Protein AF-A0A652KHB9-F1 (afdb_monomer_lite)

Secondary structure (DSSP, 8-state):
----EEEEEEEEEEES---HHHHHHS---TT-EEEEESBSS--EEEEEEEEEEEETT-----PPP-HHHHHHHHHHHHHHHHHTT--SS---EEEEEEEE-

Foldseek 3Di:
DDKWKKKKWFWWKWDQDDDVVLQVPFCLDPQWHKDFADPPPSRIIIITRDIDIDGPPDDDDDDDDDPVRSVVRQVSNCSSCVSRVNNDDIDIDIDIGIHID

Structure (mmCIF, N/CA/C/O backbone):
data_AF-A0A652KHB9-F1
#
_entry.id   AF-A0A652KHB9-F1
#
loop_
_atom_site.group_PDB
_atom_site.id
_atom_site.type_symbol
_atom_site.label_atom_id
_atom_site.label_alt_id
_atom_site.label_comp_id
_atom_site.label_asym_id
_atom_site.label_entity_id
_atom_site.label_seq_id
_atom_site.pdbx_PDB_ins_code
_atom_site.Cartn_x
_atom_site.Cartn_y
_atom_site.Cartn_z
_atom_site.occupancy
_atom_site.B_iso_or_equiv
_atom_site.auth_seq_id
_atom_site.auth_comp_id
_atom_site.auth_asym_id
_atom_site.auth_atom_id
_atom_site.pdbx_PDB_model_num
ATOM 1 N N . MET A 1 1 ? 0.028 -8.611 -29.819 1.00 46.56 1 MET A N 1
ATOM 2 C CA . MET A 1 1 ? -0.079 -7.858 -28.554 1.00 46.56 1 MET A CA 1
ATOM 3 C C . MET A 1 1 ? 0.886 -8.520 -27.588 1.00 46.56 1 MET A C 1
ATOM 5 O O . MET A 1 1 ? 0.842 -9.739 -27.489 1.00 46.56 1 MET A O 1
ATOM 9 N N . GLY A 1 2 ? 1.864 -7.783 -27.062 1.00 53.50 2 GLY A N 1
ATOM 10 C CA . GLY A 1 2 ? 2.928 -8.345 -26.226 1.00 53.50 2 GLY A CA 1
ATOM 11 C C . GLY A 1 2 ? 2.561 -8.234 -24.753 1.00 53.50 2 GLY A C 1
ATOM 12 O O . GLY A 1 2 ? 2.111 -7.172 -24.343 1.00 53.50 2 GLY A O 1
ATOM 13 N N . ILE A 1 3 ? 2.756 -9.315 -24.001 1.00 56.44 3 ILE A N 1
ATOM 14 C CA . ILE A 1 3 ? 2.538 -9.366 -22.551 1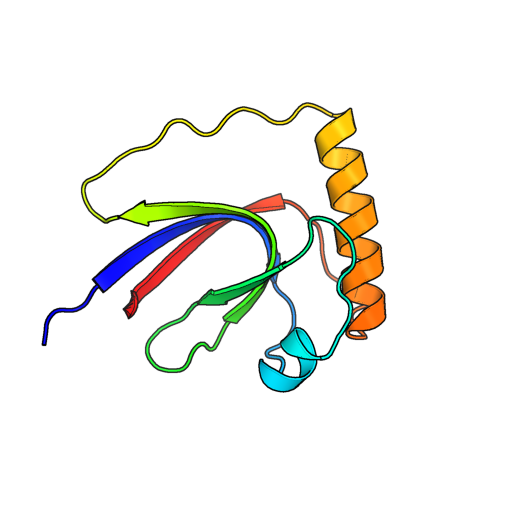.00 56.44 3 ILE A CA 1
ATOM 15 C C . ILE A 1 3 ? 3.621 -8.512 -21.877 1.00 56.44 3 ILE A C 1
ATOM 17 O O . ILE A 1 3 ? 4.821 -8.780 -22.035 1.00 56.44 3 ILE A O 1
ATOM 21 N N . SER A 1 4 ? 3.213 -7.470 -21.162 1.00 61.06 4 SER A N 1
ATOM 22 C CA . SER A 1 4 ? 4.085 -6.600 -20.382 1.00 61.06 4 SER A CA 1
ATOM 23 C C . SER A 1 4 ? 4.281 -7.207 -18.998 1.00 61.06 4 SER A C 1
ATOM 25 O O . SER A 1 4 ? 3.451 -7.083 -18.108 1.00 61.06 4 SER A O 1
ATOM 27 N N . HIS A 1 5 ? 5.443 -7.814 -18.783 1.00 70.44 5 HIS A N 1
ATOM 28 C CA . HIS A 1 5 ? 5.819 -8.316 -17.467 1.00 70.44 5 HIS A CA 1
ATOM 29 C C . HIS A 1 5 ? 6.499 -7.201 -16.677 1.00 70.44 5 HIS A C 1
ATOM 31 O O . HIS A 1 5 ? 7.544 -6.670 -17.079 1.00 70.44 5 HIS A O 1
ATOM 37 N N . SER A 1 6 ? 5.910 -6.823 -15.551 1.00 75.00 6 SER A N 1
ATOM 38 C CA . SER A 1 6 ? 6.496 -5.858 -14.624 1.00 75.00 6 SER A CA 1
ATOM 39 C C . SER A 1 6 ? 6.462 -6.406 -13.210 1.00 75.00 6 SER A C 1
ATOM 41 O O . SER A 1 6 ? 5.644 -7.244 -12.858 1.00 75.00 6 SER A O 1
ATOM 43 N N . THR A 1 7 ? 7.400 -5.969 -12.387 1.00 84.31 7 THR A N 1
ATOM 44 C CA . THR A 1 7 ? 7.420 -6.314 -10.970 1.00 84.31 7 THR A CA 1
ATOM 45 C C . THR A 1 7 ? 7.502 -5.032 -10.175 1.00 84.31 7 THR A C 1
ATOM 47 O O . THR A 1 7 ? 8.318 -4.158 -10.472 1.00 84.31 7 THR A O 1
ATOM 50 N N . TYR A 1 8 ? 6.659 -4.908 -9.165 1.00 86.81 8 TYR A N 1
ATOM 51 C CA . TYR A 1 8 ? 6.687 -3.792 -8.240 1.00 86.81 8 TYR A CA 1
ATOM 52 C C . TYR A 1 8 ? 7.398 -4.236 -6.967 1.00 86.81 8 TYR A C 1
ATOM 54 O O . TYR A 1 8 ? 7.087 -5.287 -6.415 1.00 86.81 8 TYR A O 1
ATOM 62 N N . LEU A 1 9 ? 8.364 -3.447 -6.503 1.00 88.81 9 LEU A N 1
ATOM 63 C CA . LEU A 1 9 ? 8.779 -3.504 -5.106 1.00 88.81 9 LEU A CA 1
ATOM 64 C C . LEU A 1 9 ? 7.983 -2.438 -4.366 1.00 88.81 9 LEU A C 1
ATOM 66 O O . LEU A 1 9 ? 8.112 -1.250 -4.691 1.00 88.81 9 LEU A O 1
ATOM 70 N N . ALA A 1 10 ? 7.163 -2.864 -3.412 1.00 91.06 10 ALA A N 1
ATOM 71 C CA . ALA A 1 10 ? 6.293 -1.971 -2.672 1.00 91.06 10 ALA A CA 1
ATOM 72 C C . ALA A 1 10 ? 6.342 -2.213 -1.161 1.00 91.06 10 ALA A C 1
ATOM 74 O O . ALA A 1 10 ? 6.547 -3.343 -0.730 1.00 91.06 10 ALA A O 1
ATOM 75 N N . TYR A 1 11 ? 6.157 -1.160 -0.367 1.00 92.69 11 TYR A N 1
ATOM 76 C CA . TYR A 1 11 ? 5.920 -1.263 1.072 1.00 92.69 11 TYR A CA 1
ATOM 77 C C . TYR A 1 11 ? 4.435 -1.051 1.340 1.00 92.69 11 TYR A C 1
ATOM 79 O O . TYR A 1 11 ? 3.896 -0.022 0.935 1.00 92.69 11 TYR A O 1
ATOM 87 N N . GLY A 1 12 ? 3.769 -2.021 1.956 1.00 94.44 12 GLY A N 1
ATOM 88 C CA . GLY A 1 12 ? 2.312 -2.029 2.024 1.00 94.44 12 GLY A CA 1
ATOM 89 C C . GLY A 1 12 ? 1.748 -3.319 2.588 1.00 94.44 12 GLY A C 1
ATOM 90 O O . GLY A 1 12 ? 2.449 -4.029 3.297 1.00 94.44 12 GLY A O 1
ATOM 91 N N . PHE A 1 13 ? 0.499 -3.632 2.258 1.00 93.56 13 PHE A N 1
ATOM 92 C CA . PHE A 1 13 ? -0.121 -4.938 2.493 1.00 93.56 13 PHE A CA 1
ATOM 93 C C . PHE A 1 13 ? -1.314 -5.144 1.547 1.00 93.56 13 PHE A C 1
ATOM 95 O O . PHE A 1 13 ? -1.805 -4.199 0.928 1.00 93.56 13 PHE A O 1
ATOM 102 N N . GLN A 1 14 ? -1.777 -6.389 1.427 1.00 92.56 14 GLN A N 1
ATOM 103 C CA . GLN A 1 14 ? -2.948 -6.735 0.621 1.00 92.56 14 GLN A CA 1
ATOM 104 C C . GLN A 1 14 ? -4.248 -6.463 1.388 1.00 92.56 14 GLN A C 1
ATOM 106 O O . GLN A 1 14 ? -4.384 -6.876 2.541 1.00 92.56 14 GLN A O 1
ATOM 111 N N . ILE A 1 15 ? -5.215 -5.833 0.726 1.00 90.62 15 ILE A N 1
ATOM 112 C CA . ILE A 1 15 ? -6.597 -5.701 1.198 1.00 90.62 15 ILE A CA 1
ATOM 113 C C . ILE A 1 15 ? -7.519 -6.650 0.420 1.00 90.62 15 ILE A C 1
ATOM 115 O O . ILE A 1 15 ? -7.130 -7.140 -0.646 1.00 90.62 15 ILE A O 1
ATOM 119 N N . PRO A 1 16 ? -8.727 -6.952 0.938 1.00 88.94 16 PRO A N 1
ATOM 120 C CA . PRO A 1 16 ? -9.754 -7.606 0.138 1.00 88.94 16 PRO A CA 1
ATOM 121 C C . PRO A 1 16 ? -9.938 -6.883 -1.194 1.00 88.94 16 PRO A C 1
ATOM 123 O O . PRO A 1 16 ? -9.764 -5.663 -1.260 1.00 88.94 16 PRO A O 1
ATOM 126 N N . ASP A 1 17 ? -10.284 -7.636 -2.235 1.00 83.81 17 ASP A N 1
ATOM 127 C CA . ASP A 1 17 ? -10.542 -7.042 -3.538 1.00 83.81 17 ASP A CA 1
ATOM 128 C C . ASP A 1 17 ? -11.612 -5.950 -3.405 1.00 83.81 17 ASP A C 1
ATOM 130 O O . ASP A 1 17 ? -12.719 -6.191 -2.915 1.00 83.81 17 ASP A O 1
ATOM 134 N N . THR A 1 18 ? -11.202 -4.725 -3.714 1.00 83.19 18 THR A N 1
ATOM 135 C CA . THR A 1 18 ? -11.956 -3.500 -3.474 1.00 83.19 18 THR A CA 1
ATOM 136 C C . THR A 1 18 ? -12.006 -2.757 -4.791 1.00 83.19 18 THR A C 1
ATOM 138 O O . THR A 1 18 ? -10.992 -2.650 -5.479 1.00 83.19 18 THR A O 1
ATOM 141 N N . ASP A 1 19 ? -13.193 -2.260 -5.118 1.00 83.81 19 ASP A N 1
ATOM 142 C CA . ASP A 1 19 ? -13.454 -1.542 -6.356 1.00 83.81 19 ASP A CA 1
ATOM 143 C C . ASP A 1 19 ? -12.483 -0.349 -6.506 1.00 83.81 19 ASP A C 1
ATOM 145 O O . ASP A 1 19 ? -12.380 0.463 -5.574 1.00 83.81 19 ASP A O 1
ATOM 149 N N . PRO A 1 20 ? -11.752 -0.236 -7.632 1.00 83.19 20 PRO A N 1
ATOM 150 C CA . PRO A 1 20 ? -10.819 0.861 -7.863 1.00 83.19 20 PRO A CA 1
ATOM 151 C C . PRO A 1 20 ? -11.498 2.229 -7.790 1.00 83.19 20 PRO A C 1
ATOM 153 O O . PRO A 1 20 ? -10.897 3.154 -7.250 1.00 83.19 20 PRO A O 1
ATOM 156 N N . ASP A 1 21 ? -12.752 2.357 -8.233 1.00 86.25 21 ASP A N 1
ATOM 157 C CA . ASP A 1 21 ? -13.473 3.634 -8.191 1.00 86.25 21 ASP A CA 1
ATOM 158 C C . ASP A 1 21 ? -13.660 4.093 -6.734 1.00 86.25 21 ASP A C 1
ATOM 160 O O . ASP A 1 21 ? -13.489 5.267 -6.404 1.00 86.25 21 ASP A O 1
ATOM 164 N N . VAL A 1 22 ? -13.911 3.151 -5.817 1.00 86.94 22 VAL A N 1
ATOM 165 C CA . VAL A 1 22 ? -14.002 3.437 -4.377 1.00 86.94 22 VAL A CA 1
ATOM 166 C C . VAL A 1 22 ? -12.650 3.880 -3.819 1.00 86.94 22 VAL A C 1
ATOM 168 O O . VAL A 1 22 ? -12.600 4.782 -2.981 1.00 86.94 22 VAL A O 1
ATOM 171 N N . LEU A 1 23 ? -11.549 3.267 -4.258 1.00 87.56 23 LEU A N 1
ATOM 172 C CA . LEU A 1 23 ? -10.201 3.618 -3.800 1.00 87.56 23 LEU A CA 1
ATOM 173 C C . LEU A 1 23 ? -9.736 4.974 -4.335 1.00 87.56 23 LEU A C 1
ATOM 175 O O . LEU A 1 23 ? -9.068 5.702 -3.605 1.00 87.56 23 LEU A O 1
ATOM 179 N N . GLU A 1 24 ? -10.101 5.324 -5.568 1.00 88.06 24 GLU A N 1
ATOM 180 C CA . GLU A 1 24 ? -9.810 6.633 -6.164 1.00 88.06 24 GLU A CA 1
ATOM 181 C C . GLU A 1 24 ? -10.609 7.763 -5.502 1.00 88.06 24 GLU A C 1
ATOM 183 O O . GLU A 1 24 ? -10.088 8.86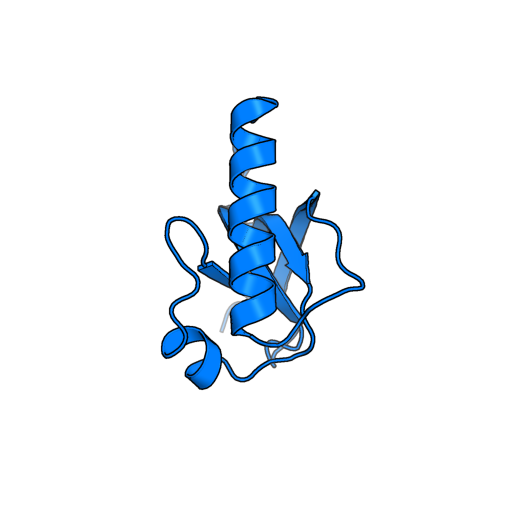8 -5.333 1.00 88.06 24 GLU A O 1
ATOM 188 N N . GLU A 1 25 ? -11.853 7.497 -5.092 1.00 89.12 25 GLU A N 1
ATOM 189 C CA . GLU A 1 25 ? -12.692 8.467 -4.375 1.00 89.12 25 GLU A CA 1
ATOM 190 C C . GLU A 1 25 ? -12.364 8.566 -2.876 1.00 89.12 25 GLU A C 1
ATOM 192 O O . GLU A 1 25 ? -12.684 9.571 -2.229 1.00 89.12 25 GLU A O 1
ATOM 197 N N . THR A 1 26 ? -11.715 7.549 -2.303 1.00 90.06 26 THR A N 1
ATOM 198 C CA . THR A 1 26 ? -11.313 7.549 -0.893 1.00 90.06 26 THR A CA 1
ATOM 199 C C . THR A 1 26 ? -10.026 8.346 -0.705 1.00 90.06 26 THR A C 1
ATOM 201 O O . THR A 1 26 ? -8.988 8.039 -1.283 1.00 90.06 26 THR A O 1
ATOM 204 N N . ASP A 1 27 ? -10.042 9.333 0.193 1.00 90.88 27 ASP A N 1
ATOM 205 C CA . ASP A 1 27 ? -8.803 9.963 0.654 1.00 90.88 27 ASP A CA 1
ATOM 206 C C . ASP A 1 27 ? -7.994 8.952 1.481 1.00 90.88 27 ASP A C 1
ATOM 208 O O . ASP A 1 27 ? -8.245 8.774 2.672 1.00 90.88 27 ASP A O 1
ATOM 212 N N . LEU A 1 28 ? -7.020 8.282 0.864 1.00 90.00 28 LEU A N 1
ATOM 213 C CA . LEU A 1 28 ? -6.116 7.340 1.536 1.00 90.00 28 LEU A CA 1
ATOM 214 C C . LEU A 1 28 ? -5.068 8.043 2.418 1.00 90.00 28 LEU A C 1
ATOM 216 O O . LEU A 1 28 ? -4.370 7.384 3.185 1.00 90.00 28 LEU A O 1
ATOM 220 N N . GLY A 1 29 ? -4.989 9.374 2.371 1.00 87.50 29 GLY A N 1
ATOM 221 C CA . GLY A 1 2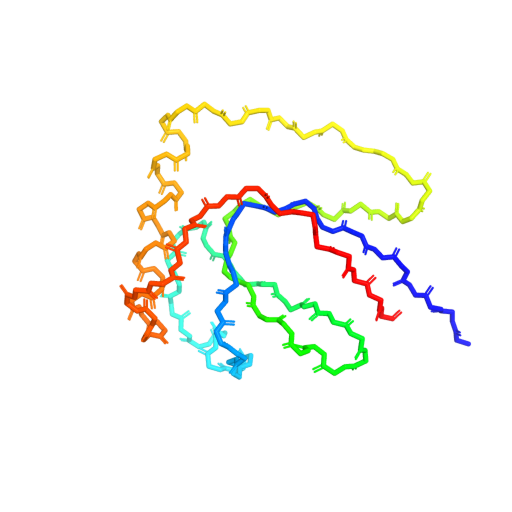9 ? -4.014 10.170 3.102 1.00 87.50 29 GLY A CA 1
ATOM 222 C C . GLY A 1 29 ? -2.732 10.434 2.316 1.00 87.50 29 GLY A C 1
ATOM 223 O O . GLY A 1 29 ? -2.551 10.023 1.171 1.00 87.50 29 GLY A O 1
ATOM 224 N N . THR A 1 30 ? -1.828 11.180 2.946 1.00 82.12 30 THR A N 1
ATOM 225 C CA . THR A 1 30 ? -0.556 11.567 2.332 1.00 82.12 30 THR A CA 1
ATOM 226 C C . THR A 1 30 ? 0.371 10.361 2.229 1.00 82.12 30 THR A C 1
ATOM 228 O O . THR A 1 30 ? 0.515 9.604 3.184 1.00 82.12 30 THR A O 1
ATOM 231 N N . ASP A 1 31 ? 1.027 10.214 1.078 1.00 86.19 31 ASP A N 1
ATOM 232 C CA . ASP A 1 31 ? 2.012 9.163 0.801 1.00 86.19 31 ASP A CA 1
ATOM 233 C C . ASP A 1 31 ? 1.467 7.726 0.806 1.00 86.19 31 ASP A C 1
ATOM 235 O O . ASP A 1 31 ? 2.265 6.794 0.787 1.00 86.19 31 ASP A O 1
ATOM 239 N N . VAL A 1 32 ? 0.143 7.529 0.774 1.00 92.38 32 VAL A N 1
ATOM 240 C CA . VAL A 1 32 ? -0.490 6.221 0.545 1.00 92.38 32 VAL A CA 1
ATOM 241 C C . VAL A 1 32 ? -1.167 6.223 -0.820 1.00 92.38 32 VAL A C 1
ATOM 243 O O . VAL A 1 32 ? -1.912 7.134 -1.166 1.00 92.38 32 VAL A O 1
ATOM 246 N N . GLY A 1 33 ? -0.910 5.184 -1.601 1.00 92.50 33 GLY A N 1
ATOM 247 C CA . GLY A 1 33 ? -1.646 4.869 -2.816 1.00 92.50 33 GLY A CA 1
ATOM 248 C C . GLY A 1 33 ? -2.119 3.424 -2.795 1.00 92.50 33 GLY A C 1
ATOM 249 O O . GLY A 1 33 ? -1.915 2.692 -1.823 1.00 92.50 33 GLY A O 1
ATOM 250 N N . PHE A 1 34 ? -2.714 2.998 -3.900 1.00 91.56 34 PHE A N 1
ATOM 251 C CA . PHE A 1 34 ? -3.089 1.609 -4.103 1.00 91.56 34 PHE A CA 1
ATOM 252 C C . PHE A 1 34 ? -2.422 1.042 -5.358 1.00 91.56 34 PHE A C 1
ATOM 254 O O . PHE A 1 34 ? -2.022 1.767 -6.272 1.00 91.56 34 PHE A O 1
ATOM 261 N N . LEU A 1 35 ? -2.237 -0.272 -5.363 1.00 89.19 35 LEU A N 1
ATOM 262 C CA . LEU A 1 35 ? -1.714 -1.035 -6.485 1.00 89.19 35 LEU A CA 1
ATOM 263 C C . LEU A 1 35 ? -2.663 -2.199 -6.729 1.00 89.19 35 LEU A C 1
ATOM 265 O O . LEU A 1 35 ? -2.914 -2.985 -5.818 1.00 89.19 35 LEU A O 1
ATOM 269 N N . HIS A 1 36 ? -3.112 -2.339 -7.968 1.00 86.88 36 HIS A N 1
ATOM 270 C CA . HIS A 1 36 ? -3.720 -3.574 -8.431 1.00 86.88 36 HIS A CA 1
ATOM 271 C C . HIS A 1 36 ? -2.669 -4.442 -9.114 1.00 86.88 36 HIS A C 1
ATOM 273 O O . HIS A 1 36 ? -1.818 -3.947 -9.857 1.00 86.88 36 HIS A O 1
ATOM 279 N N . ALA A 1 37 ? -2.726 -5.739 -8.850 1.00 80.06 37 ALA A N 1
ATOM 280 C CA . ALA A 1 37 ? -1.924 -6.741 -9.529 1.00 80.06 37 ALA A CA 1
ATOM 281 C C . ALA A 1 37 ? -2.732 -8.029 -9.683 1.00 80.06 37 ALA A C 1
ATOM 283 O O . ALA A 1 37 ? -3.719 -8.252 -8.989 1.00 80.06 37 ALA A O 1
ATOM 284 N N . GLY A 1 38 ? -2.305 -8.899 -10.587 1.00 72.69 38 GLY A N 1
ATOM 285 C CA . GLY A 1 38 ? -2.993 -10.159 -10.843 1.00 72.69 38 GLY A CA 1
ATOM 286 C C . GLY A 1 38 ? -2.803 -10.615 -12.275 1.00 72.69 38 GLY A C 1
ATOM 287 O O . GLY A 1 38 ? -2.077 -9.993 -13.047 1.00 72.69 38 GLY A O 1
ATOM 288 N N . GLY A 1 39 ? -3.430 -11.736 -12.617 1.00 61.12 39 GLY A N 1
ATOM 289 C CA . GLY A 1 39 ? -3.515 -12.178 -14.001 1.00 61.12 39 GLY A CA 1
ATOM 290 C C . GLY A 1 39 ? -4.830 -11.706 -14.601 1.00 61.12 39 GLY A C 1
ATOM 291 O O . GLY A 1 39 ? -5.872 -12.162 -14.158 1.00 61.12 39 GLY A O 1
ATOM 292 N N . TRP A 1 40 ? -4.768 -10.867 -15.637 1.00 58.25 40 TRP A N 1
ATOM 293 C CA . TRP A 1 40 ? -5.899 -10.442 -16.482 1.00 58.25 40 TRP A CA 1
ATOM 294 C C . TRP A 1 40 ? -6.993 -9.568 -15.832 1.00 58.25 40 TRP A C 1
ATOM 296 O O . TRP A 1 40 ? -7.398 -8.614 -16.489 1.00 58.25 40 TRP A O 1
ATOM 306 N N . ASP A 1 41 ? -7.399 -9.805 -14.579 1.00 58.97 41 ASP A N 1
ATOM 307 C CA . ASP A 1 41 ? -8.578 -9.163 -13.956 1.00 58.97 41 ASP A CA 1
ATOM 308 C C . ASP A 1 41 ? -8.270 -8.362 -12.672 1.00 58.97 41 ASP A C 1
ATOM 310 O O . ASP A 1 41 ? -9.176 -7.960 -11.947 1.00 58.97 41 ASP A O 1
ATOM 314 N N . THR A 1 42 ? -6.996 -8.045 -12.396 1.00 66.25 42 THR A N 1
ATOM 315 C CA . THR A 1 42 ? -6.602 -7.204 -11.239 1.00 66.25 42 THR A CA 1
ATOM 316 C C . THR A 1 42 ? -7.050 -7.738 -9.864 1.00 66.25 42 THR A C 1
ATOM 318 O O . THR A 1 42 ? -7.241 -6.964 -8.935 1.00 66.25 42 THR A O 1
ATOM 321 N N . ASP A 1 43 ? -7.128 -9.067 -9.719 1.00 76.75 43 ASP A N 1
ATOM 322 C CA . ASP A 1 43 ? -7.671 -9.804 -8.557 1.00 76.75 43 ASP A CA 1
ATOM 323 C C . ASP A 1 43 ? -7.046 -9.502 -7.180 1.00 76.75 43 ASP A C 1
ATOM 325 O O . ASP A 1 43 ? -7.499 -10.014 -6.151 1.00 76.75 43 ASP A O 1
ATOM 329 N N . MET A 1 44 ? -5.933 -8.773 -7.136 1.00 86.12 44 MET A N 1
ATOM 330 C CA . MET A 1 44 ? -5.249 -8.428 -5.899 1.00 86.12 44 MET A CA 1
ATOM 331 C C . MET A 1 44 ? -5.097 -6.924 -5.777 1.00 86.12 44 MET A C 1
ATOM 333 O O . MET A 1 44 ? -4.477 -6.268 -6.615 1.00 86.12 44 MET A O 1
ATOM 337 N N . THR A 1 45 ? -5.567 -6.416 -4.647 1.00 90.31 45 THR A N 1
ATOM 338 C CA . THR A 1 45 ? -5.538 -4.999 -4.314 1.00 90.31 45 THR A CA 1
ATOM 339 C C . THR A 1 45 ? -4.629 -4.783 -3.112 1.00 90.31 45 THR A C 1
ATOM 341 O O . THR A 1 45 ? -4.740 -5.462 -2.090 1.00 90.31 45 THR A O 1
ATOM 344 N N . PHE A 1 46 ? -3.699 -3.841 -3.229 1.00 91.75 46 PHE A N 1
ATOM 345 C CA . PHE A 1 46 ? -2.716 -3.522 -2.197 1.00 91.75 46 PHE A CA 1
ATOM 346 C C . PHE A 1 46 ? -2.789 -2.045 -1.840 1.00 91.75 46 PHE A C 1
ATOM 348 O O . PHE A 1 46 ? -2.837 -1.206 -2.734 1.00 91.75 46 PHE A O 1
ATOM 355 N N . LEU A 1 47 ? -2.697 -1.723 -0.550 1.00 93.06 47 LEU A N 1
ATOM 356 C CA . LEU A 1 47 ? -2.382 -0.369 -0.091 1.00 93.06 47 LEU A CA 1
ATOM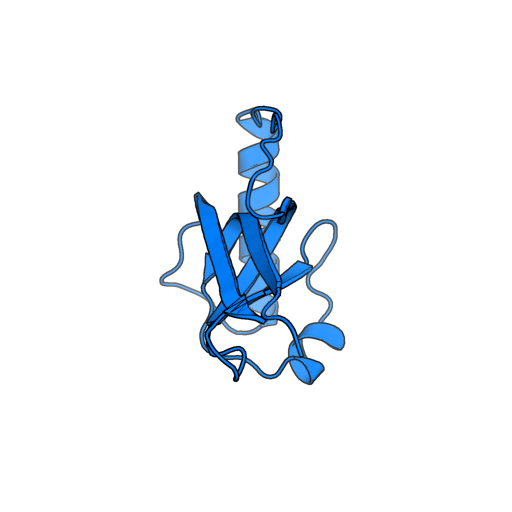 357 C C . LEU A 1 47 ? -0.871 -0.261 0.089 1.00 93.06 47 LEU A C 1
ATOM 359 O O . LEU A 1 47 ? -0.265 -1.130 0.720 1.00 93.06 47 LEU A O 1
ATOM 363 N N . VAL A 1 48 ? -0.255 0.772 -0.484 1.00 94.19 48 VAL A N 1
ATOM 364 C CA . VAL A 1 48 ? 1.206 0.910 -0.559 1.00 94.19 48 VAL A CA 1
ATOM 365 C C . VAL A 1 48 ? 1.656 2.352 -0.337 1.00 94.19 48 VAL A C 1
ATOM 367 O O . VAL A 1 48 ? 1.001 3.280 -0.797 1.00 94.19 48 VAL A O 1
ATOM 370 N N . THR A 1 49 ? 2.803 2.555 0.314 1.00 91.62 49 THR A N 1
ATOM 371 C CA . THR A 1 49 ? 3.397 3.893 0.514 1.00 91.62 49 THR A CA 1
ATOM 372 C C . THR A 1 49 ? 4.592 4.145 -0.396 1.00 91.62 49 THR A C 1
ATOM 374 O O . THR A 1 49 ? 4.665 5.125 -1.136 1.00 91.62 49 THR A O 1
ATOM 377 N N . ALA A 1 50 ? 5.545 3.217 -0.407 1.00 87.06 50 ALA A N 1
ATOM 378 C CA . ALA A 1 50 ? 6.653 3.220 -1.347 1.00 87.06 50 ALA A CA 1
ATOM 379 C C . ALA A 1 50 ? 6.352 2.224 -2.461 1.00 87.06 50 ALA A C 1
ATOM 381 O O . ALA A 1 50 ? 6.176 1.051 -2.173 1.00 87.06 50 ALA A O 1
ATOM 382 N N . CYS A 1 51 ? 6.338 2.653 -3.725 1.00 88.00 51 CYS A N 1
ATOM 383 C CA . CYS A 1 51 ? 6.165 1.750 -4.865 1.00 88.00 51 CYS A CA 1
ATOM 384 C C . CYS A 1 51 ? 7.174 2.061 -5.975 1.00 88.00 51 CYS A C 1
ATOM 386 O O . CYS A 1 51 ? 7.343 3.211 -6.401 1.00 88.00 51 CYS A O 1
ATOM 388 N N . LYS A 1 52 ? 7.883 1.029 -6.447 1.00 87.81 52 LYS A N 1
ATOM 389 C CA . LYS A 1 52 ? 8.820 1.118 -7.572 1.00 87.81 52 LYS A CA 1
ATOM 390 C C . LYS A 1 52 ? 8.573 -0.011 -8.562 1.00 87.81 52 LYS A C 1
ATOM 392 O O . LYS A 1 52 ? 8.838 -1.171 -8.267 1.00 87.81 52 LYS A O 1
ATOM 397 N N . ARG A 1 53 ? 8.162 0.359 -9.776 1.00 86.44 53 ARG A N 1
ATOM 398 C CA . ARG A 1 53 ? 8.099 -0.548 -10.9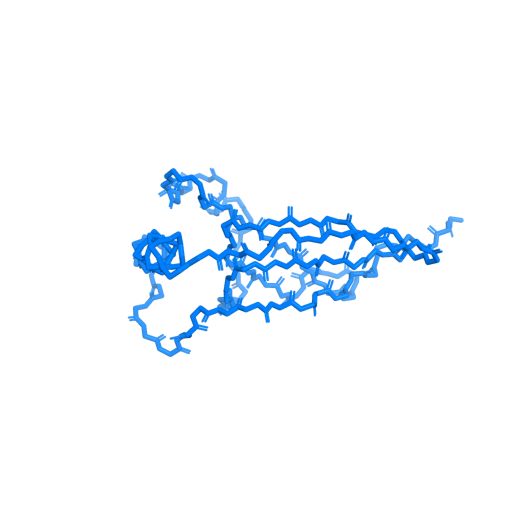25 1.00 86.44 53 ARG A CA 1
ATOM 399 C C . ARG A 1 53 ? 9.500 -0.875 -11.443 1.00 86.44 53 ARG A C 1
ATOM 401 O O . ARG A 1 53 ? 10.341 0.018 -11.606 1.00 86.44 53 ARG A O 1
ATOM 408 N N . ILE A 1 54 ? 9.716 -2.149 -11.737 1.00 85.06 54 ILE A N 1
ATOM 409 C CA . ILE A 1 54 ? 10.906 -2.716 -12.363 1.00 85.06 54 ILE A CA 1
ATOM 410 C C . ILE A 1 54 ? 10.427 -3.546 -13.554 1.00 85.06 54 ILE A C 1
ATOM 412 O O . ILE A 1 54 ? 9.634 -4.474 -13.408 1.00 85.06 54 ILE A O 1
ATOM 416 N N . ASN A 1 55 ? 10.891 -3.194 -14.750 1.00 82.75 55 ASN A N 1
ATOM 417 C CA . ASN A 1 55 ? 10.567 -3.949 -15.957 1.00 82.75 55 ASN A CA 1
ATOM 418 C C . ASN A 1 55 ? 11.354 -5.261 -15.984 1.00 82.75 55 ASN A C 1
ATOM 420 O O . ASN A 1 55 ? 12.515 -5.291 -15.563 1.00 82.75 55 ASN A O 1
ATOM 424 N N . LEU A 1 56 ? 10.761 -6.313 -16.553 1.00 80.81 56 LEU A N 1
ATOM 425 C CA . LEU A 1 56 ? 11.444 -7.593 -16.739 1.00 80.81 56 LEU A CA 1
ATOM 426 C C . LEU A 1 56 ? 12.808 -7.405 -17.431 1.00 80.81 56 LEU A C 1
ATOM 428 O O . LEU A 1 56 ? 12.948 -6.617 -18.368 1.00 80.81 56 LEU A O 1
ATOM 432 N N . GLY A 1 57 ? 13.828 -8.112 -16.940 1.00 81.25 57 GLY A N 1
ATOM 433 C CA . GLY A 1 57 ? 15.203 -8.023 -17.446 1.00 81.25 57 GLY A CA 1
ATOM 434 C C . GLY A 1 57 ? 16.011 -6.825 -16.933 1.00 81.25 57 GLY A C 1
ATOM 435 O O . GLY A 1 57 ? 17.186 -6.709 -17.272 1.00 81.25 57 GLY A O 1
ATOM 436 N N . ASN A 1 58 ? 15.426 -5.958 -16.101 1.00 83.69 58 ASN A N 1
ATOM 437 C CA . ASN A 1 58 ? 16.126 -4.846 -15.458 1.00 83.69 58 ASN A CA 1
ATOM 438 C C . ASN A 1 58 ? 16.306 -5.085 -13.953 1.00 83.69 58 ASN A C 1
ATOM 440 O O . ASN A 1 58 ? 15.649 -5.929 -13.351 1.00 83.69 58 ASN A O 1
ATOM 444 N N . HIS A 1 59 ? 17.191 -4.303 -13.337 1.00 83.12 59 HIS A N 1
ATOM 445 C CA . HIS A 1 59 ? 17.351 -4.229 -11.887 1.00 83.12 59 HIS A CA 1
ATOM 446 C C . HIS A 1 59 ? 17.330 -2.764 -11.445 1.00 83.12 59 HIS A C 1
ATOM 448 O O . HIS A 1 59 ? 17.624 -1.861 -12.232 1.00 83.12 59 HIS A O 1
ATOM 454 N N . ARG A 1 60 ? 16.978 -2.516 -10.183 1.00 81.62 60 ARG A N 1
ATOM 455 C CA . ARG A 1 60 ? 16.962 -1.172 -9.602 1.00 81.62 60 ARG A CA 1
ATOM 456 C C . ARG A 1 60 ? 17.424 -1.232 -8.153 1.00 81.62 60 ARG A C 1
ATOM 458 O O . ARG A 1 60 ? 17.020 -2.127 -7.420 1.00 81.62 60 ARG A O 1
ATOM 465 N N . ASN A 1 61 ? 18.252 -0.273 -7.747 1.00 81.56 61 ASN A N 1
ATOM 466 C CA . ASN A 1 61 ? 18.557 -0.065 -6.336 1.00 81.56 61 ASN A CA 1
ATOM 467 C C . ASN A 1 61 ? 17.355 0.623 -5.678 1.00 81.56 61 ASN A C 1
ATOM 469 O O . ASN A 1 61 ? 16.886 1.652 -6.178 1.00 81.56 61 ASN A O 1
ATOM 473 N N . VAL A 1 62 ? 16.852 0.040 -4.592 1.00 77.56 62 VAL A N 1
ATOM 474 C CA . VAL A 1 62 ? 15.808 0.650 -3.775 1.00 77.56 62 VAL A CA 1
ATOM 475 C C . VAL A 1 62 ? 16.435 1.056 -2.447 1.00 77.56 62 VAL A C 1
ATOM 477 O O . VAL A 1 62 ? 17.026 0.203 -1.782 1.00 77.56 62 VAL A O 1
ATOM 480 N N . PRO A 1 63 ? 16.361 2.349 -2.082 1.00 73.50 63 PRO A N 1
ATOM 481 C CA . PRO A 1 63 ? 16.956 2.828 -0.848 1.00 73.50 63 PRO A CA 1
ATOM 482 C C . PRO A 1 63 ? 16.331 2.112 0.346 1.00 73.50 63 PRO A C 1
ATOM 484 O O . PRO A 1 63 ? 15.121 1.893 0.394 1.00 73.50 63 PRO A O 1
ATOM 487 N N . GLN A 1 64 ? 17.180 1.757 1.305 1.00 81.38 64 GLN A N 1
ATOM 488 C CA . GLN A 1 64 ? 16.737 1.186 2.563 1.00 81.38 64 GLN A CA 1
ATOM 489 C C . GLN A 1 64 ? 16.014 2.270 3.367 1.00 81.38 64 GLN A C 1
ATOM 491 O O . GLN A 1 64 ? 16.582 3.334 3.611 1.00 81.38 64 GLN A O 1
ATOM 496 N N . ALA A 1 65 ? 14.773 1.992 3.759 1.00 85.69 65 ALA A N 1
ATOM 497 C CA . ALA A 1 65 ? 14.054 2.830 4.707 1.00 85.69 65 ALA A CA 1
ATOM 498 C C . ALA A 1 65 ? 14.660 2.668 6.106 1.00 85.69 65 ALA A C 1
ATOM 500 O O . ALA A 1 65 ? 15.066 1.566 6.492 1.00 85.69 65 ALA A O 1
ATOM 501 N N . ASP A 1 66 ? 14.731 3.764 6.855 1.00 90.00 66 ASP A N 1
ATOM 502 C CA . ASP A 1 66 ? 15.069 3.709 8.274 1.00 90.00 66 ASP A CA 1
ATOM 503 C C . ASP A 1 66 ? 13.835 3.374 9.132 1.00 90.00 66 ASP A C 1
ATOM 505 O O . ASP A 1 66 ? 12.712 3.240 8.633 1.00 90.00 66 ASP A O 1
ATOM 509 N N . ALA A 1 67 ? 14.055 3.179 10.434 1.00 89.69 67 ALA A N 1
ATOM 510 C CA . ALA A 1 67 ? 12.987 2.818 11.362 1.00 89.69 67 ALA A CA 1
ATOM 511 C C . ALA A 1 67 ? 11.907 3.910 11.447 1.00 89.69 67 ALA A C 1
ATOM 513 O O . ALA A 1 67 ? 10.727 3.591 11.385 1.00 89.69 67 ALA A O 1
ATOM 514 N N . THR A 1 68 ? 12.301 5.185 11.496 1.00 91.19 68 THR A N 1
ATOM 515 C CA . THR A 1 68 ? 11.376 6.326 11.577 1.00 91.19 68 THR A CA 1
ATOM 516 C C . THR A 1 68 ? 10.471 6.405 10.350 1.00 91.19 68 THR A C 1
ATOM 518 O O . THR A 1 68 ? 9.269 6.634 10.460 1.00 91.19 68 THR A O 1
ATOM 521 N N . GLN A 1 69 ? 11.042 6.202 9.165 1.00 90.50 69 GLN A N 1
ATOM 522 C CA . GLN A 1 69 ? 10.307 6.189 7.909 1.00 90.50 69 GLN A CA 1
ATOM 523 C C . GLN A 1 69 ? 9.341 5.004 7.840 1.00 90.50 69 GLN A C 1
ATOM 525 O O . GLN A 1 69 ? 8.210 5.161 7.388 1.00 90.50 69 GLN A O 1
ATOM 530 N N . THR A 1 70 ? 9.774 3.840 8.326 1.00 90.44 70 THR A N 1
ATOM 531 C CA . THR A 1 70 ? 8.938 2.636 8.387 1.00 90.44 70 THR A CA 1
ATOM 532 C C . THR A 1 70 ? 7.757 2.834 9.344 1.00 90.44 70 THR A C 1
ATOM 534 O O . THR A 1 70 ? 6.622 2.581 8.963 1.00 90.44 70 THR A O 1
ATOM 537 N N . GLU A 1 71 ? 7.987 3.391 10.537 1.00 92.44 71 GLU A N 1
ATOM 538 C CA . GLU A 1 71 ? 6.925 3.704 11.507 1.00 92.44 71 GLU A CA 1
ATOM 539 C C . GLU A 1 71 ? 5.909 4.719 10.959 1.00 92.44 71 GLU A C 1
ATOM 541 O O . GLU A 1 71 ? 4.703 4.574 11.168 1.00 92.44 71 GLU A O 1
ATOM 546 N N . ALA A 1 72 ? 6.375 5.735 10.225 1.00 93.06 72 ALA A N 1
ATOM 547 C CA . ALA A 1 72 ? 5.494 6.706 9.580 1.00 93.06 72 ALA A CA 1
ATOM 548 C C . ALA A 1 72 ? 4.616 6.054 8.499 1.00 93.06 72 ALA A C 1
ATOM 550 O O . ALA A 1 72 ? 3.426 6.357 8.401 1.00 93.06 72 ALA A O 1
ATOM 551 N N . TRP A 1 73 ? 5.183 5.137 7.712 1.00 94.06 73 TRP A N 1
ATOM 552 C CA . TRP A 1 73 ? 4.424 4.368 6.729 1.00 94.06 73 TRP A CA 1
ATOM 553 C C . TRP A 1 73 ? 3.413 3.431 7.377 1.00 94.06 73 TRP A C 1
ATOM 555 O O . TRP A 1 73 ? 2.286 3.366 6.898 1.00 94.06 73 TRP A O 1
ATOM 565 N N . ASP A 1 74 ? 3.770 2.759 8.469 1.00 93.62 74 ASP A N 1
ATOM 566 C CA . ASP A 1 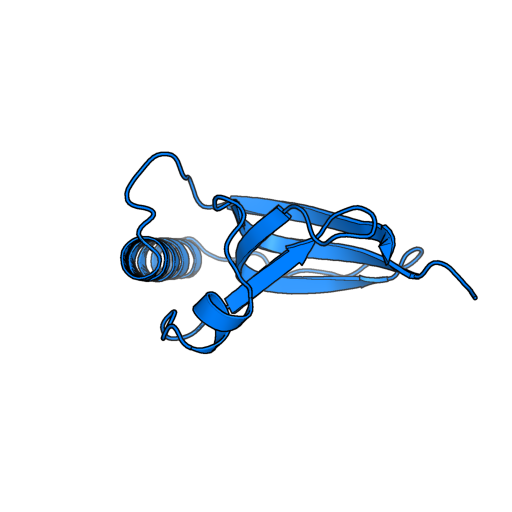74 ? 2.857 1.877 9.202 1.00 93.62 74 ASP A CA 1
ATOM 567 C C . ASP A 1 74 ? 1.643 2.639 9.733 1.00 93.62 74 ASP A C 1
ATOM 569 O O . ASP A 1 74 ? 0.506 2.175 9.600 1.00 93.62 74 ASP A O 1
ATOM 573 N N . ALA A 1 75 ? 1.868 3.832 10.289 1.00 93.12 75 ALA A N 1
ATOM 574 C CA . ALA A 1 75 ? 0.796 4.705 10.752 1.00 93.12 75 ALA A CA 1
ATOM 575 C C . ALA A 1 75 ? -0.110 5.147 9.592 1.00 93.12 75 ALA A C 1
ATOM 577 O O . ALA A 1 75 ? -1.327 4.974 9.669 1.00 93.12 75 ALA A O 1
ATOM 578 N N . ALA A 1 76 ? 0.475 5.641 8.495 1.00 94.19 76 ALA A N 1
ATOM 579 C CA . ALA A 1 76 ? -0.279 6.096 7.327 1.00 94.19 76 ALA A CA 1
ATOM 580 C C . ALA A 1 76 ? -1.099 4.963 6.687 1.00 94.19 76 ALA A C 1
ATOM 582 O O . ALA A 1 76 ? -2.282 5.127 6.398 1.00 94.19 76 ALA A O 1
ATOM 583 N N . LEU A 1 77 ? -0.499 3.780 6.536 1.00 93.94 77 LEU A N 1
ATOM 584 C CA . LEU A 1 77 ? -1.164 2.594 6.004 1.00 93.94 77 LEU A CA 1
ATOM 585 C C . LEU A 1 77 ? -2.295 2.112 6.913 1.00 93.94 77 LEU A C 1
ATOM 587 O O . LEU A 1 77 ? -3.341 1.716 6.410 1.00 93.94 77 LEU A O 1
ATOM 591 N N . THR A 1 78 ? -2.118 2.171 8.234 1.00 93.31 78 THR A N 1
ATOM 592 C CA . THR A 1 78 ? -3.167 1.811 9.200 1.00 93.31 78 THR A CA 1
ATOM 593 C C . THR A 1 78 ? -4.351 2.773 9.123 1.00 93.31 78 THR A C 1
ATOM 595 O O . THR A 1 78 ? -5.504 2.338 9.142 1.00 93.31 78 THR A O 1
ATOM 598 N N . GLU A 1 79 ? -4.091 4.077 9.000 1.00 93.12 79 GLU A N 1
ATOM 599 C CA . GLU A 1 79 ? -5.148 5.071 8.802 1.00 93.12 79 GLU A CA 1
ATOM 600 C C . GLU A 1 79 ? -5.890 4.853 7.482 1.00 93.12 79 GLU A C 1
ATOM 602 O O . GLU A 1 79 ? -7.121 4.851 7.473 1.00 93.12 79 GLU A O 1
ATOM 607 N N . ALA A 1 80 ? -5.164 4.623 6.386 1.00 93.38 80 ALA A N 1
ATOM 608 C CA . ALA A 1 80 ? -5.752 4.329 5.083 1.00 93.38 80 ALA A CA 1
ATOM 609 C C . ALA A 1 80 ? -6.617 3.060 5.124 1.00 93.38 80 ALA A C 1
ATOM 611 O O . ALA A 1 80 ? -7.749 3.074 4.643 1.00 93.38 80 ALA A O 1
ATOM 612 N N . ALA A 1 81 ? -6.127 1.996 5.775 1.00 92.25 81 ALA A N 1
ATOM 613 C CA . ALA A 1 81 ? -6.862 0.749 5.990 1.00 92.25 81 ALA A CA 1
ATOM 614 C C . ALA A 1 81 ? -8.218 1.011 6.650 1.00 92.25 81 ALA A C 1
ATOM 616 O O . ALA A 1 81 ? -9.255 0.536 6.187 1.00 92.25 81 ALA A O 1
ATOM 617 N N . ALA A 1 82 ? -8.216 1.821 7.712 1.00 92.19 82 ALA A N 1
ATOM 618 C CA . ALA A 1 82 ? -9.426 2.151 8.444 1.00 92.19 82 ALA A CA 1
ATOM 619 C C . ALA A 1 82 ? -10.435 2.926 7.585 1.00 92.19 82 ALA A C 1
ATOM 621 O O . ALA A 1 82 ? -11.637 2.689 7.707 1.00 92.19 82 ALA A O 1
ATOM 622 N N . ARG A 1 83 ? -9.964 3.802 6.686 1.00 91.94 83 ARG A N 1
ATOM 623 C CA . ARG A 1 83 ? -10.820 4.562 5.757 1.00 91.94 83 ARG A CA 1
ATOM 624 C C . ARG A 1 83 ? -11.498 3.663 4.722 1.00 91.94 83 ARG A C 1
ATOM 626 O O . ARG A 1 83 ? -12.649 3.914 4.387 1.00 91.94 83 ARG A O 1
ATOM 633 N N . VAL A 1 84 ? -10.836 2.582 4.302 1.00 90.56 84 VAL A N 1
ATOM 634 C CA . VAL A 1 84 ? -11.407 1.565 3.396 1.00 90.56 84 VAL A CA 1
ATOM 635 C C . VAL A 1 84 ? -12.110 0.412 4.133 1.00 90.56 84 VAL A C 1
ATOM 637 O O . VAL A 1 84 ? -12.518 -0.570 3.521 1.00 90.56 84 VAL A O 1
ATOM 640 N N . GLY A 1 85 ? -12.271 0.506 5.459 1.00 91.12 85 GLY A N 1
ATOM 641 C CA . GLY A 1 85 ? -13.000 -0.479 6.268 1.00 91.12 85 GLY A CA 1
ATOM 642 C C . GLY A 1 85 ? -12.205 -1.728 6.667 1.00 91.12 85 GLY A C 1
ATOM 643 O O . GLY A 1 85 ? -12.776 -2.667 7.225 1.00 91.12 85 GLY A O 1
ATOM 644 N N . VAL A 1 86 ? -10.890 -1.749 6.441 1.00 90.06 86 VAL A N 1
ATOM 645 C CA . VAL A 1 86 ? -9.989 -2.835 6.847 1.00 90.06 86 VAL A CA 1
ATOM 646 C C . VAL A 1 86 ? -9.348 -2.480 8.188 1.00 90.06 86 VAL A C 1
ATOM 648 O O . VAL A 1 86 ? -8.448 -1.654 8.270 1.00 90.06 86 VAL A O 1
ATOM 651 N N . LEU A 1 87 ? -9.821 -3.102 9.270 1.00 88.44 87 LEU A N 1
ATOM 652 C CA . LEU A 1 87 ? -9.418 -2.725 10.634 1.00 88.44 87 LEU A CA 1
ATOM 653 C C . LEU A 1 87 ? -8.392 -3.666 11.274 1.00 88.44 87 LEU A C 1
ATOM 655 O O . LEU A 1 87 ? -7.717 -3.277 12.224 1.00 88.44 87 LEU A O 1
ATOM 659 N N . THR A 1 88 ? -8.287 -4.911 10.807 1.00 88.69 88 THR A N 1
ATOM 660 C CA . THR A 1 88 ? -7.398 -5.932 11.385 1.00 88.69 88 THR A CA 1
ATOM 661 C C . THR A 1 88 ? -6.939 -6.931 10.322 1.00 88.69 88 THR A C 1
ATOM 663 O O . THR A 1 88 ? -7.435 -6.932 9.198 1.00 88.69 88 THR A O 1
ATOM 666 N N . GLY A 1 89 ? -5.990 -7.803 10.684 1.00 85.81 89 GLY A N 1
ATOM 667 C CA . GLY A 1 89 ? -5.553 -8.911 9.827 1.00 85.81 89 GLY A CA 1
ATOM 668 C C . GLY A 1 89 ? -4.496 -8.541 8.786 1.00 85.81 89 GLY A C 1
ATOM 669 O O . GLY A 1 89 ? -4.187 -9.362 7.929 1.00 85.81 89 GLY A O 1
ATOM 670 N N . PHE A 1 90 ? -3.920 -7.344 8.878 1.00 89.19 90 PHE A N 1
ATOM 671 C CA . PHE A 1 90 ? -2.824 -6.900 8.029 1.00 89.19 90 PHE A CA 1
ATOM 672 C C . PHE A 1 90 ? -1.561 -6.628 8.845 1.00 89.19 90 PHE A C 1
ATOM 674 O O . PHE A 1 90 ? -1.595 -6.362 10.047 1.00 89.19 90 PHE A O 1
ATOM 681 N N . THR A 1 91 ? -0.418 -6.715 8.181 1.00 89.31 91 THR A N 1
ATOM 682 C CA . THR A 1 91 ? 0.873 -6.297 8.724 1.00 89.31 91 THR A CA 1
ATOM 683 C C . THR A 1 91 ? 1.651 -5.683 7.569 1.00 89.31 91 THR A C 1
ATOM 685 O O . THR A 1 91 ? 1.923 -6.406 6.605 1.00 89.31 91 THR A O 1
ATOM 688 N N . PRO A 1 92 ? 1.956 -4.372 7.615 1.00 91.31 92 PRO A N 1
ATOM 689 C CA . PRO A 1 92 ? 2.752 -3.736 6.582 1.00 91.31 92 PRO A CA 1
ATOM 690 C C . PRO A 1 92 ? 4.121 -4.397 6.431 1.00 91.31 92 PRO A C 1
ATOM 692 O O . PRO A 1 92 ? 4.726 -4.881 7.391 1.00 91.31 92 PRO A O 1
ATOM 695 N N . GLY A 1 93 ? 4.620 -4.430 5.204 1.00 90.31 93 GLY A N 1
ATOM 696 C CA . GLY A 1 93 ? 5.914 -5.014 4.904 1.00 90.31 93 GLY A CA 1
ATOM 697 C C . GLY A 1 93 ? 6.350 -4.752 3.476 1.00 90.31 93 GLY A C 1
ATOM 698 O O . GLY A 1 93 ? 5.613 -4.193 2.667 1.00 90.31 93 GLY A O 1
ATOM 699 N N . TRP A 1 94 ? 7.574 -5.171 3.160 1.00 90.38 94 TRP A N 1
ATOM 700 C CA . TRP A 1 94 ? 8.071 -5.143 1.790 1.00 90.38 94 TRP A CA 1
ATOM 701 C C . TRP A 1 94 ? 7.522 -6.327 0.996 1.00 90.38 94 TRP A C 1
ATOM 703 O O . TRP A 1 94 ? 7.740 -7.484 1.355 1.00 90.38 94 TRP A O 1
ATOM 713 N N . PHE A 1 95 ? 6.878 -6.023 -0.124 1.00 86.81 95 PHE A N 1
ATOM 714 C CA . PHE A 1 95 ? 6.332 -6.977 -1.075 1.00 86.81 95 PHE A CA 1
ATOM 715 C C . PHE A 1 95 ? 7.012 -6.836 -2.429 1.00 86.81 95 PHE A C 1
ATOM 717 O O . PHE A 1 95 ? 7.246 -5.735 -2.932 1.00 86.81 95 PHE A O 1
ATOM 724 N N . VAL A 1 96 ? 7.281 -7.986 -3.038 1.00 86.75 96 VAL A N 1
ATOM 725 C CA . VAL A 1 96 ? 7.568 -8.090 -4.466 1.00 86.75 96 VAL A CA 1
ATOM 726 C C . VAL A 1 96 ? 6.272 -8.531 -5.128 1.00 86.75 96 VAL A C 1
ATOM 728 O O . VAL A 1 96 ? 5.841 -9.665 -4.936 1.00 86.75 96 VAL A O 1
ATOM 731 N N . VAL A 1 97 ? 5.644 -7.628 -5.876 1.00 84.75 97 VAL A N 1
ATOM 732 C CA . VAL A 1 97 ? 4.357 -7.856 -6.533 1.00 84.75 97 VAL A CA 1
ATOM 733 C C . VAL A 1 97 ? 4.607 -8.066 -8.028 1.00 84.75 97 VAL A C 1
ATOM 735 O O . VAL A 1 97 ? 4.888 -7.097 -8.743 1.00 84.75 97 VAL A O 1
ATOM 738 N N . PRO A 1 98 ? 4.600 -9.318 -8.519 1.00 78.88 98 PRO A N 1
ATOM 739 C CA . PRO A 1 98 ? 4.663 -9.583 -9.947 1.00 78.88 98 PRO A CA 1
ATOM 740 C C . PRO A 1 98 ? 3.325 -9.216 -10.594 1.00 78.88 98 PRO A C 1
ATOM 742 O O . PRO A 1 98 ? 2.269 -9.625 -10.123 1.00 78.88 98 PRO A O 1
ATOM 745 N N . ASP A 1 99 ? 3.393 -8.467 -11.686 1.00 76.25 99 ASP A N 1
ATOM 746 C CA . ASP A 1 99 ? 2.252 -8.078 -12.503 1.00 76.25 99 ASP A CA 1
ATOM 747 C C . ASP A 1 99 ? 2.423 -8.608 -13.927 1.00 76.25 99 ASP A C 1
ATOM 749 O O . ASP A 1 99 ? 3.504 -8.515 -14.531 1.00 76.25 99 ASP A O 1
ATOM 753 N N . VAL A 1 100 ? 1.343 -9.186 -14.442 1.00 64.25 100 VAL A N 1
ATOM 754 C CA . VAL A 1 100 ? 1.265 -9.733 -15.793 1.00 64.25 100 VAL A CA 1
ATOM 755 C C . VAL A 1 100 ? 0.080 -9.068 -16.478 1.00 64.25 100 VAL A C 1
ATOM 757 O O . VAL A 1 100 ? -1.059 -9.506 -16.321 1.00 64.25 100 VAL A O 1
ATOM 760 N N . SER A 1 101 ? 0.380 -8.011 -17.235 1.00 58.78 101 SER A N 1
ATOM 761 C CA . SER A 1 101 ? -0.578 -7.210 -18.003 1.00 58.78 101 SER A CA 1
ATOM 762 C C . SER A 1 101 ? -0.376 -7.314 -19.515 1.00 58.78 101 SER A C 1
ATOM 764 O O . SER A 1 101 ? 0.755 -7.605 -19.979 1.00 58.78 101 SER A O 1
#

pLDDT: mean 84.66, std 10.19, range [46.56, 94.44]

Sequence (101 aa):
MGISHSTYLAYGFQIPDTDPDVLEETDLGTDVGFLHAGGWDTDMTFLVTACKRINLGNHRNVPQADATQTEAWDAALTEAAARVGVLTGFTPGWFVVPDVS

Radius of gyration: 13.83 Å; chains: 1; bounding box: 33×24×40 Å